Protein AF-A0A936BFZ7-F1 (afdb_monomer_lite)

Structure (mmCIF, N/CA/C/O backbone):
data_AF-A0A936BFZ7-F1
#
_entry.id   AF-A0A936BFZ7-F1
#
loop_
_atom_site.group_PDB
_atom_site.id
_atom_site.type_symbol
_atom_site.label_atom_id
_atom_site.label_alt_id
_atom_site.label_comp_id
_atom_site.label_asym_id
_atom_site.label_entity_id
_atom_site.label_seq_id
_atom_site.pdbx_PDB_ins_code
_atom_sit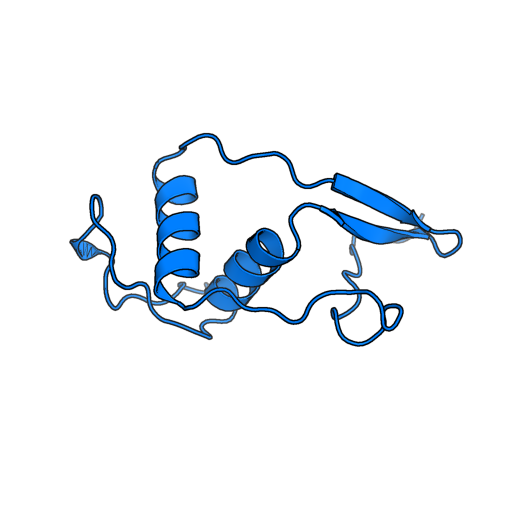e.Cartn_x
_atom_site.Cartn_y
_atom_site.Cartn_z
_atom_site.occupancy
_atom_site.B_iso_or_equiv
_atom_site.auth_seq_id
_atom_site.auth_comp_id
_atom_site.auth_asym_id
_atom_site.auth_atom_id
_atom_site.pdbx_PDB_model_num
ATOM 1 N N . MET A 1 1 ? 14.750 -22.621 -18.346 1.00 44.44 1 MET A N 1
ATOM 2 C CA . MET A 1 1 ? 13.681 -22.625 -17.323 1.00 44.44 1 MET A CA 1
ATOM 3 C C . MET A 1 1 ? 14.292 -22.968 -15.966 1.00 44.44 1 MET A C 1
ATOM 5 O O . MET A 1 1 ? 14.668 -24.111 -15.752 1.00 44.44 1 MET A O 1
ATOM 9 N N . LYS A 1 2 ? 14.461 -21.974 -15.087 1.00 35.50 2 LYS A N 1
ATOM 10 C CA . LYS A 1 2 ? 14.755 -22.138 -13.652 1.00 35.50 2 LYS A CA 1
ATOM 11 C C . LYS A 1 2 ? 13.705 -21.321 -12.891 1.00 35.50 2 LYS A C 1
ATOM 13 O O . LYS A 1 2 ? 13.262 -20.297 -13.397 1.00 35.50 2 LYS A O 1
ATOM 18 N N . GLY A 1 3 ? 13.245 -21.863 -11.767 1.00 33.28 3 GLY A N 1
ATOM 19 C CA . GLY A 1 3 ? 11.969 -21.554 -11.125 1.00 33.28 3 GLY A CA 1
ATOM 20 C C . GLY A 1 3 ? 11.685 -20.078 -10.844 1.00 33.28 3 GLY A C 1
ATOM 21 O O . GLY A 1 3 ? 12.509 -19.382 -10.266 1.00 33.28 3 GLY A O 1
ATOM 22 N N . GLY A 1 4 ? 10.483 -19.647 -11.236 1.00 38.81 4 GLY A N 1
ATOM 23 C CA . GLY A 1 4 ? 9.410 -19.182 -10.340 1.00 38.81 4 GLY A CA 1
ATOM 24 C C . GLY A 1 4 ? 9.669 -18.075 -9.315 1.00 38.81 4 GLY A C 1
ATOM 25 O O . GLY A 1 4 ? 8.785 -17.829 -8.502 1.00 38.81 4 GLY A O 1
ATOM 26 N N . VAL A 1 5 ? 10.823 -17.413 -9.318 1.00 40.25 5 VAL A N 1
ATOM 27 C CA . VAL A 1 5 ? 11.110 -16.292 -8.418 1.00 40.25 5 VAL A CA 1
ATOM 28 C C . VAL A 1 5 ? 11.175 -15.020 -9.247 1.00 40.25 5 VAL A C 1
ATOM 30 O O . VAL A 1 5 ? 12.120 -14.795 -10.001 1.00 40.25 5 VAL A O 1
ATOM 33 N N . ILE A 1 6 ? 10.141 -14.190 -9.116 1.00 48.94 6 ILE A N 1
ATOM 34 C CA . ILE A 1 6 ? 10.153 -12.830 -9.648 1.00 48.94 6 ILE A CA 1
ATOM 35 C C . ILE A 1 6 ? 11.069 -12.018 -8.735 1.00 48.94 6 ILE A C 1
ATOM 37 O O . ILE A 1 6 ? 10.691 -11.654 -7.622 1.00 48.94 6 ILE A O 1
ATOM 41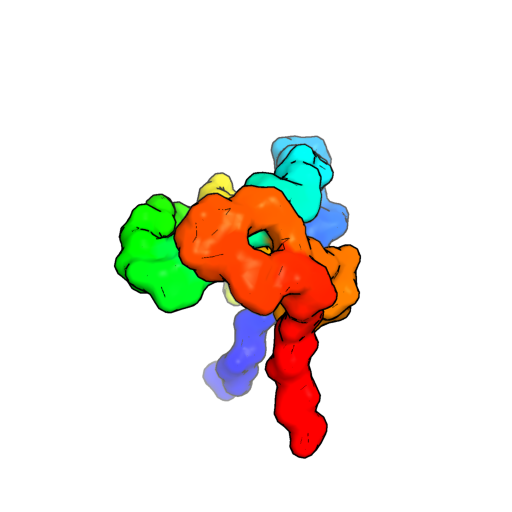 N N . PHE A 1 7 ? 12.283 -11.735 -9.200 1.00 42.72 7 PHE A N 1
ATOM 42 C CA . PHE A 1 7 ? 13.136 -10.746 -8.558 1.00 42.72 7 PHE A CA 1
ATOM 43 C C . PHE A 1 7 ? 12.567 -9.362 -8.863 1.00 42.72 7 PHE A C 1
ATOM 45 O O . PHE A 1 7 ? 12.864 -8.749 -9.888 1.00 42.72 7 PHE A O 1
ATOM 52 N N . LEU A 1 8 ? 11.718 -8.862 -7.966 1.00 49.31 8 LEU A N 1
ATOM 53 C CA . LEU A 1 8 ? 11.470 -7.432 -7.897 1.00 49.31 8 LEU A CA 1
ATOM 54 C C . LEU A 1 8 ? 12.780 -6.802 -7.428 1.00 49.31 8 LEU A C 1
ATOM 56 O O . LEU A 1 8 ? 13.120 -6.896 -6.248 1.00 49.31 8 LEU A O 1
ATOM 60 N N . ARG A 1 9 ? 13.542 -6.191 -8.345 1.00 46.84 9 ARG A N 1
ATOM 61 C CA . ARG A 1 9 ? 14.678 -5.360 -7.938 1.00 46.84 9 ARG A CA 1
ATOM 62 C C . ARG A 1 9 ? 14.189 -4.371 -6.877 1.00 46.84 9 ARG A C 1
ATOM 64 O O . ARG A 1 9 ? 13.169 -3.707 -7.126 1.00 46.84 9 ARG A O 1
ATOM 71 N N . PRO A 1 10 ? 14.899 -4.241 -5.740 1.00 44.44 10 PRO A N 1
ATOM 72 C CA . PRO A 1 10 ? 14.678 -3.142 -4.820 1.00 44.44 10 PRO A CA 1
ATOM 73 C C . PRO A 1 10 ? 14.628 -1.847 -5.625 1.00 44.44 10 PRO A C 1
ATOM 75 O O . PRO A 1 10 ? 15.438 -1.624 -6.525 1.00 44.44 10 PRO A O 1
ATOM 78 N N . ILE A 1 11 ? 13.650 -0.998 -5.324 1.00 50.50 11 ILE A N 1
ATOM 79 C CA . ILE A 1 11 ? 13.417 0.270 -6.031 1.00 50.50 11 ILE A CA 1
ATOM 80 C C . ILE A 1 11 ? 14.673 1.177 -6.048 1.00 50.50 11 ILE A C 1
ATOM 82 O O . ILE A 1 11 ? 14.723 2.123 -6.829 1.00 50.50 11 ILE A O 1
ATOM 86 N N . SER A 1 12 ? 15.702 0.888 -5.239 1.00 43.31 12 SER A N 1
ATOM 87 C CA . SER A 1 12 ? 16.956 1.646 -5.177 1.00 43.31 12 SER A CA 1
ATOM 88 C C . SER A 1 12 ? 17.795 1.618 -6.456 1.00 43.31 12 SER A C 1
ATOM 90 O O . SER A 1 12 ? 18.494 2.594 -6.712 1.00 43.31 12 SER A O 1
ATOM 92 N N . ASP A 1 13 ? 17.719 0.556 -7.265 1.00 44.41 13 ASP A N 1
ATOM 93 C CA . ASP A 1 13 ? 18.707 0.303 -8.333 1.00 44.41 13 ASP A CA 1
ATOM 94 C C . ASP A 1 13 ? 18.219 0.717 -9.731 1.00 44.41 13 ASP A C 1
ATOM 96 O O . ASP A 1 13 ? 18.667 0.192 -10.754 1.00 44.41 13 ASP A O 1
ATOM 100 N N . ARG A 1 14 ? 17.266 1.650 -9.787 1.00 55.31 14 ARG A N 1
ATOM 101 C CA . ARG A 1 14 ? 16.608 2.104 -11.019 1.00 55.31 14 ARG A CA 1
ATOM 102 C C . ARG A 1 14 ? 17.076 3.516 -11.413 1.00 55.31 14 ARG A C 1
ATOM 104 O O . ARG A 1 14 ? 17.614 4.240 -10.573 1.00 55.31 14 ARG A O 1
ATOM 111 N N . PRO A 1 15 ? 16.923 3.931 -12.688 1.00 46.75 15 PRO A N 1
ATOM 112 C CA . PRO A 1 15 ? 17.456 5.201 -13.185 1.00 46.75 15 PRO A CA 1
ATOM 113 C C . PRO A 1 15 ? 16.966 6.376 -12.329 1.00 46.75 15 PRO A C 1
ATOM 115 O O . PRO A 1 15 ? 15.824 6.359 -11.871 1.00 46.75 15 PRO A O 1
ATOM 118 N N . LYS A 1 16 ? 17.785 7.430 -12.177 1.00 49.47 16 LYS A N 1
ATOM 119 C CA . LYS A 1 16 ? 17.538 8.646 -11.353 1.00 49.47 16 LYS A CA 1
ATOM 120 C C . LYS A 1 16 ? 16.161 9.329 -11.530 1.00 49.47 16 LYS A C 1
ATOM 122 O O . LYS A 1 16 ? 15.841 10.250 -10.788 1.00 49.47 16 LYS A O 1
ATOM 127 N N . VAL A 1 17 ? 15.373 8.909 -12.518 1.00 49.62 17 VAL A N 1
ATOM 128 C CA . VAL A 1 17 ? 14.062 9.439 -12.910 1.00 49.62 17 VAL A CA 1
ATOM 129 C C . VAL A 1 17 ? 12.907 8.858 -12.073 1.00 49.62 17 VAL A C 1
ATOM 131 O O . VAL A 1 17 ? 11.813 9.422 -12.076 1.00 49.62 17 VAL A O 1
ATOM 134 N N . GLN A 1 18 ? 13.104 7.761 -11.330 1.00 56.78 18 GLN A N 1
ATOM 135 C CA . GLN A 1 18 ? 12.019 7.192 -10.523 1.00 56.78 18 GLN A CA 1
ATOM 136 C C . GLN A 1 18 ? 11.742 7.980 -9.240 1.00 56.78 18 GLN A C 1
ATOM 138 O O . GLN A 1 18 ? 12.644 8.393 -8.509 1.00 56.78 18 GLN A O 1
ATOM 143 N N . ARG A 1 19 ? 10.451 8.197 -8.966 1.00 64.56 19 ARG A N 1
ATOM 144 C CA . ARG A 1 19 ? 10.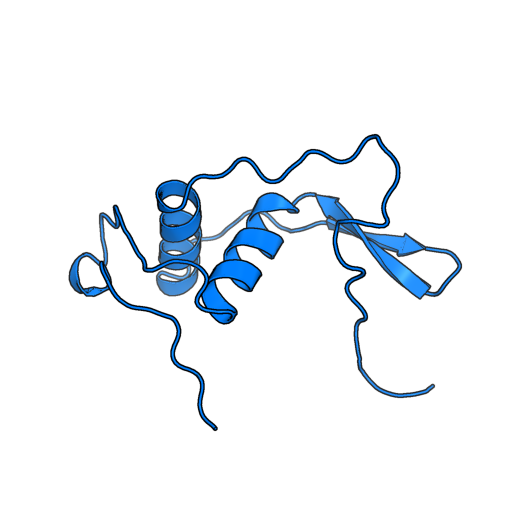002 9.013 -7.837 1.00 64.56 19 ARG A CA 1
ATOM 145 C C . ARG A 1 19 ? 10.194 8.249 -6.532 1.00 64.56 19 ARG A C 1
ATOM 147 O O . ARG A 1 19 ? 9.824 7.082 -6.422 1.00 64.56 19 ARG A O 1
ATOM 154 N N . LYS A 1 20 ? 10.719 8.944 -5.520 1.00 79.44 20 LYS A N 1
ATOM 155 C CA . LYS A 1 20 ? 10.727 8.453 -4.138 1.00 79.44 20 LYS A CA 1
ATOM 156 C C . LYS A 1 20 ? 9.304 8.063 -3.719 1.00 79.44 20 LYS A C 1
ATOM 158 O O . LYS A 1 20 ? 8.322 8.612 -4.221 1.00 79.44 20 LYS A O 1
ATOM 163 N N . TYR A 1 21 ? 9.188 7.106 -2.806 1.00 86.38 21 TYR A N 1
ATOM 164 C CA . TYR A 1 21 ? 7.904 6.809 -2.181 1.00 86.38 21 TYR A CA 1
ATOM 165 C C . TYR A 1 21 ? 7.431 8.031 -1.380 1.00 86.38 21 TYR A C 1
ATOM 167 O O . TYR A 1 21 ? 8.206 8.581 -0.598 1.00 86.38 21 TYR A O 1
ATOM 175 N N . VAL A 1 22 ? 6.198 8.480 -1.615 1.00 91.19 22 VAL A N 1
ATOM 176 C CA . VAL A 1 22 ? 5.647 9.720 -1.024 1.00 91.19 22 VAL A CA 1
ATOM 177 C C . VAL A 1 22 ? 4.298 9.520 -0.340 1.00 91.19 22 VAL A C 1
ATOM 179 O O . VAL A 1 22 ? 3.806 10.438 0.310 1.00 91.19 22 VAL A O 1
ATOM 182 N N . TRP A 1 23 ? 3.678 8.345 -0.470 1.00 94.94 23 TRP A N 1
ATOM 183 C CA . TRP A 1 23 ? 2.426 8.063 0.228 1.00 94.94 23 TRP A CA 1
ATOM 184 C C . TRP A 1 23 ? 2.661 7.938 1.732 1.00 94.94 23 TRP A C 1
ATOM 186 O O . TRP A 1 23 ? 3.497 7.159 2.185 1.00 94.94 23 TRP A O 1
ATOM 196 N N . ASN A 1 24 ? 1.890 8.685 2.519 1.00 96.69 24 ASN A N 1
ATOM 197 C CA . ASN A 1 24 ? 1.857 8.489 3.962 1.00 96.69 24 ASN A CA 1
ATOM 198 C C . ASN A 1 24 ? 1.151 7.163 4.310 1.00 96.69 24 ASN A C 1
ATOM 200 O O . ASN A 1 24 ? 0.507 6.538 3.464 1.00 96.69 24 ASN A O 1
ATOM 204 N N . ASP A 1 25 ? 1.253 6.735 5.568 1.00 97.88 25 ASP A N 1
ATOM 205 C CA . ASP A 1 25 ? 0.648 5.464 5.981 1.00 97.88 25 ASP A CA 1
ATOM 206 C C . ASP A 1 25 ? -0.891 5.475 5.924 1.00 97.88 25 ASP A C 1
ATOM 208 O O . ASP A 1 25 ? -1.482 4.407 5.880 1.00 97.88 25 ASP A O 1
ATOM 212 N N . GLY A 1 26 ? -1.551 6.641 5.893 1.00 98.19 26 GLY A N 1
ATOM 213 C CA . GLY A 1 26 ? -3.013 6.732 5.769 1.00 98.19 26 GLY A CA 1
ATOM 214 C C . GLY A 1 26 ? -3.470 6.390 4.349 1.00 98.19 26 GLY A C 1
ATOM 215 O O . GLY A 1 26 ? -4.298 5.508 4.154 1.00 98.19 26 GLY A O 1
ATOM 216 N N . LEU A 1 27 ? -2.824 6.981 3.337 1.00 97.75 27 LEU A N 1
ATOM 217 C CA . LEU A 1 27 ? -3.036 6.621 1.928 1.00 97.75 27 LEU A CA 1
ATOM 218 C C . LEU A 1 27 ? -2.667 5.159 1.652 1.00 97.75 27 LEU A C 1
ATOM 220 O O . LEU A 1 27 ? -3.384 4.461 0.937 1.00 97.75 27 LEU A O 1
ATOM 224 N N . ALA A 1 28 ? -1.569 4.680 2.244 1.00 98.12 28 ALA A N 1
ATOM 225 C CA . ALA A 1 28 ? -1.196 3.272 2.153 1.00 98.12 28 ALA A CA 1
ATOM 226 C C . ALA A 1 28 ? -2.261 2.364 2.790 1.00 98.12 28 ALA A C 1
ATOM 228 O O . ALA A 1 28 ? -2.614 1.349 2.200 1.00 98.12 28 ALA A O 1
ATOM 229 N N . SER A 1 29 ? -2.807 2.744 3.949 1.00 98.56 29 SER A N 1
ATOM 230 C CA . SER A 1 29 ? -3.870 1.996 4.634 1.00 98.56 29 SER A CA 1
ATOM 231 C C . SER A 1 29 ? -5.170 1.971 3.828 1.00 98.56 29 SER A C 1
ATOM 233 O O . SER A 1 29 ? -5.765 0.908 3.696 1.00 98.56 29 SER A O 1
ATOM 235 N N . CYS A 1 30 ? -5.557 3.088 3.207 1.00 98.19 30 CYS A N 1
ATOM 236 C CA . CYS A 1 30 ? -6.727 3.168 2.325 1.00 98.19 30 CYS A CA 1
ATOM 237 C C . CYS A 1 30 ? -6.613 2.223 1.112 1.00 98.19 30 CYS A C 1
ATOM 239 O O . CYS A 1 30 ? -7.590 1.582 0.718 1.00 98.19 30 CYS A O 1
ATOM 241 N N . LEU A 1 31 ? -5.408 2.057 0.547 1.00 98.19 31 LEU A N 1
ATOM 242 C CA . LEU A 1 31 ? -5.171 1.044 -0.486 1.00 98.19 31 LEU A CA 1
ATOM 243 C C . LEU A 1 31 ? -5.388 -0.376 0.047 1.00 98.19 31 LEU A C 1
ATOM 245 O O . LEU A 1 31 ? -6.012 -1.183 -0.639 1.00 98.19 31 LEU A O 1
ATOM 249 N N . ILE A 1 32 ? -4.875 -0.690 1.241 1.00 98.19 32 ILE A N 1
ATOM 250 C CA . ILE A 1 32 ? -5.082 -2.011 1.848 1.00 98.19 32 ILE A CA 1
ATOM 251 C C . ILE A 1 32 ? -6.574 -2.252 2.110 1.00 98.19 32 ILE A C 1
ATOM 253 O O . ILE A 1 32 ? -7.076 -3.314 1.756 1.00 98.19 32 ILE A O 1
ATOM 257 N N . GLU A 1 33 ? -7.297 -1.267 2.645 1.00 98.25 33 GLU A N 1
ATOM 258 C CA . GLU A 1 33 ? -8.750 -1.341 2.849 1.00 98.25 33 GLU A CA 1
ATOM 259 C C . GLU A 1 33 ? -9.496 -1.571 1.531 1.00 98.25 33 GLU A C 1
ATOM 261 O O . GLU A 1 33 ? -10.339 -2.461 1.454 1.00 98.25 33 GLU A O 1
ATOM 266 N N . SER A 1 34 ? -9.119 -0.866 0.460 1.00 98.19 34 SER A N 1
ATOM 267 C CA . SER A 1 34 ? -9.693 -1.081 -0.875 1.00 98.19 34 SER A CA 1
ATOM 268 C C . SER A 1 34 ? -9.510 -2.528 -1.350 1.00 98.19 34 SER A C 1
ATOM 270 O O . SER A 1 34 ? -10.448 -3.132 -1.864 1.00 98.19 34 SER A O 1
ATOM 272 N N . ILE A 1 35 ? -8.323 -3.109 -1.139 1.00 97.19 35 ILE A N 1
ATOM 273 C CA . ILE A 1 35 ? -8.031 -4.504 -1.500 1.00 97.19 35 ILE A CA 1
ATOM 274 C C . ILE A 1 35 ? -8.874 -5.475 -0.665 1.00 97.19 35 ILE A C 1
ATOM 276 O O . ILE A 1 35 ? -9.474 -6.390 -1.225 1.00 97.19 35 ILE A O 1
ATOM 280 N N . LEU A 1 36 ? -8.955 -5.270 0.654 1.00 96.94 36 LEU A N 1
ATOM 281 C CA . LEU A 1 36 ? -9.737 -6.123 1.559 1.00 96.94 36 LEU A CA 1
ATOM 282 C C . LEU A 1 36 ? -11.240 -6.087 1.242 1.00 96.94 36 LEU A C 1
ATOM 284 O O . LEU A 1 36 ? -11.919 -7.107 1.347 1.00 96.94 36 LEU A O 1
ATOM 288 N N . LEU A 1 37 ? -11.744 -4.933 0.803 1.00 97.56 37 LEU A N 1
ATOM 289 C CA . LEU A 1 37 ? -13.133 -4.734 0.391 1.00 97.56 37 LEU A CA 1
ATOM 290 C C . LEU A 1 37 ? -13.423 -5.197 -1.047 1.00 97.56 37 LEU A C 1
ATOM 292 O O . LEU A 1 37 ? -14.558 -5.071 -1.504 1.00 97.56 37 LEU A O 1
ATOM 296 N N . ASN A 1 38 ? -12.431 -5.728 -1.770 1.00 97.12 38 ASN A N 1
ATOM 297 C CA . ASN A 1 38 ? -12.532 -6.062 -3.196 1.00 97.12 38 ASN A CA 1
ATOM 298 C C . ASN A 1 38 ? -12.957 -4.868 -4.077 1.00 97.12 38 ASN A C 1
ATOM 300 O O . ASN A 1 38 ? -13.598 -5.043 -5.116 1.00 97.12 38 ASN A O 1
ATOM 304 N N . VAL A 1 39 ? -12.592 -3.645 -3.682 1.00 97.06 39 VAL A N 1
ATOM 305 C CA . VAL A 1 39 ? -12.783 -2.447 -4.504 1.00 97.06 39 VAL A CA 1
ATOM 306 C C . VAL A 1 39 ? -11.800 -2.501 -5.678 1.00 97.06 39 VAL A C 1
ATOM 308 O O . VAL A 1 39 ? -10.600 -2.695 -5.460 1.00 97.06 39 VAL A O 1
ATOM 311 N N . PRO A 1 40 ? -12.259 -2.311 -6.929 1.00 96.12 40 PRO A N 1
ATOM 312 C CA . PRO A 1 40 ? -11.370 -2.268 -8.081 1.00 96.12 40 PRO A CA 1
ATOM 313 C C . PRO A 1 40 ? -10.315 -1.166 -7.938 1.00 96.12 40 PRO A C 1
ATOM 315 O O . PRO A 1 40 ? -10.633 0.022 -7.908 1.00 96.12 40 PRO A O 1
ATOM 318 N N . ILE A 1 41 ? -9.044 -1.562 -7.890 1.00 95.38 41 ILE A N 1
ATOM 319 C CA . ILE A 1 41 ? -7.905 -0.645 -7.979 1.00 95.38 41 ILE A CA 1
ATOM 320 C C . ILE A 1 41 ? -7.397 -0.607 -9.426 1.00 95.38 41 ILE A C 1
ATOM 322 O O . ILE A 1 41 ? -7.555 -1.595 -10.149 1.00 95.38 41 ILE A O 1
ATOM 326 N N . PRO A 1 42 ? -6.765 0.491 -9.882 1.00 95.44 42 PRO A N 1
ATOM 327 C CA . PRO A 1 42 ? -6.212 0.528 -11.232 1.00 95.44 42 PRO A CA 1
ATOM 328 C C . PRO A 1 42 ? -5.224 -0.636 -11.462 1.00 95.44 42 PRO A C 1
ATOM 330 O O . PRO A 1 42 ? -4.625 -1.140 -10.508 1.00 95.44 42 PRO A O 1
ATOM 333 N N . PRO A 1 43 ? -4.977 -1.076 -12.700 1.00 93.56 43 PRO A N 1
ATOM 334 C CA . PRO A 1 43 ? -3.925 -2.056 -12.960 1.00 93.56 43 PRO A CA 1
ATOM 335 C C . PRO A 1 43 ? -2.538 -1.487 -12.614 1.00 93.56 43 PRO A C 1
ATOM 337 O O . PRO A 1 43 ? -2.352 -0.270 -12.537 1.00 93.56 43 PRO A O 1
ATOM 340 N N . CYS A 1 44 ? -1.565 -2.367 -12.375 1.00 91.06 44 CYS A N 1
ATOM 341 C CA . CYS A 1 44 ? -0.145 -2.009 -12.356 1.00 91.06 44 CYS A CA 1
ATOM 342 C C . CYS A 1 44 ? 0.483 -2.490 -13.666 1.00 91.06 44 CYS A C 1
ATOM 344 O O . CYS A 1 44 ? 0.253 -3.630 -14.069 1.00 91.06 44 CYS A O 1
ATOM 346 N N . TYR A 1 45 ? 1.277 -1.640 -14.313 1.00 91.06 45 TYR A N 1
ATOM 347 C CA . TYR A 1 45 ? 1.913 -1.964 -15.588 1.00 91.06 45 TYR A CA 1
ATOM 348 C C . TYR A 1 45 ? 3.392 -2.261 -15.374 1.00 91.06 45 TYR A C 1
ATOM 350 O O . TYR A 1 45 ? 4.111 -1.469 -14.759 1.00 91.06 45 TYR A O 1
ATOM 358 N N . LEU A 1 46 ? 3.839 -3.402 -15.894 1.00 89.50 46 LEU A N 1
ATOM 359 C CA . LEU A 1 46 ? 5.216 -3.873 -15.812 1.00 89.50 46 LEU A CA 1
ATOM 360 C C . LEU A 1 46 ? 5.755 -4.097 -17.228 1.00 89.50 46 LEU A C 1
ATOM 362 O O . LEU A 1 46 ? 5.037 -4.617 -18.081 1.00 89.50 46 LEU A O 1
ATOM 366 N N . SER A 1 47 ? 7.016 -3.753 -17.464 1.00 86.75 47 SER A N 1
ATOM 367 C CA . SER A 1 47 ? 7.752 -4.115 -18.677 1.00 86.75 47 SER A CA 1
ATOM 368 C C . SER A 1 47 ? 8.880 -5.074 -18.331 1.00 86.75 47 SER A C 1
ATOM 370 O O . SER A 1 47 ? 9.606 -4.840 -17.368 1.00 86.75 47 SER A O 1
ATOM 372 N N . GLN A 1 48 ? 9.069 -6.126 -19.121 1.00 87.88 48 GLN A N 1
ATOM 373 C CA . GLN A 1 48 ? 10.251 -6.971 -18.988 1.00 87.88 48 GLN A CA 1
ATOM 374 C C . GLN A 1 48 ? 11.445 -6.323 -19.700 1.00 87.88 48 GLN A C 1
ATOM 376 O O . GLN A 1 48 ? 11.304 -5.881 -20.840 1.00 87.88 48 GLN A O 1
ATOM 381 N N . ASN A 1 49 ? 12.599 -6.260 -19.036 1.00 83.19 49 ASN A N 1
ATOM 382 C CA . ASN A 1 49 ? 13.840 -5.761 -19.629 1.00 83.19 49 ASN A CA 1
ATOM 383 C C . ASN A 1 49 ? 14.676 -6.892 -20.265 1.00 83.19 49 ASN A C 1
ATOM 385 O O . ASN A 1 49 ? 14.340 -8.073 -20.155 1.00 83.19 49 ASN A O 1
ATOM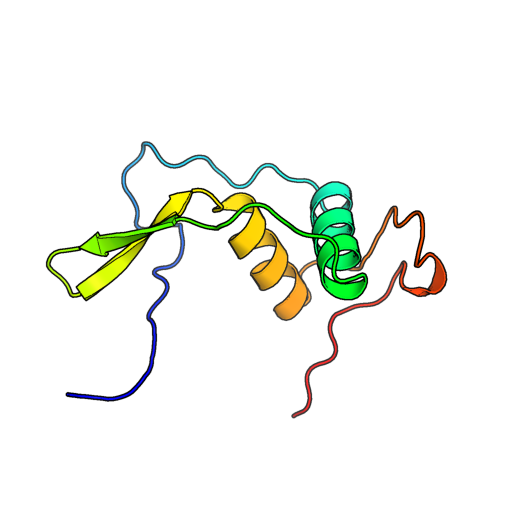 389 N N . GLU A 1 50 ? 15.784 -6.536 -20.921 1.00 85.75 50 GLU A N 1
ATOM 390 C CA . GLU A 1 50 ? 16.685 -7.482 -21.609 1.00 85.75 50 GLU A CA 1
ATOM 391 C C . GLU A 1 50 ? 17.295 -8.545 -20.675 1.00 85.75 50 GLU A C 1
ATOM 393 O O . GLU A 1 50 ? 17.665 -9.628 -21.122 1.00 85.75 50 GLU A O 1
ATOM 398 N N . ASN A 1 51 ? 17.339 -8.271 -19.368 1.00 86.44 51 ASN A N 1
ATOM 399 C CA . ASN A 1 51 ? 17.818 -9.194 -18.338 1.00 86.44 51 ASN A CA 1
ATOM 400 C C . ASN A 1 51 ? 16.697 -10.079 -17.756 1.00 86.44 51 ASN A C 1
ATOM 402 O O . ASN A 1 51 ? 16.907 -10.739 -16.738 1.00 86.44 51 ASN A O 1
ATOM 406 N N . PHE A 1 52 ? 15.510 -10.098 -18.373 1.00 83.06 52 PHE A N 1
ATOM 407 C CA . PHE A 1 52 ? 14.301 -10.784 -17.897 1.00 83.06 52 PHE A CA 1
ATOM 408 C C . PHE A 1 52 ? 13.755 -10.284 -16.546 1.00 83.06 52 PHE A C 1
ATOM 410 O O . PHE A 1 52 ? 12.910 -10.949 -15.940 1.00 83.06 52 PHE A O 1
ATOM 417 N N . GLU A 1 53 ? 14.173 -9.105 -16.085 1.00 80.50 53 GLU A N 1
ATOM 418 C CA . GLU A 1 53 ? 13.649 -8.471 -14.870 1.00 80.50 53 GLU A CA 1
ATOM 419 C C . GLU A 1 53 ? 12.382 -7.654 -15.190 1.00 80.50 53 GLU A C 1
ATOM 421 O O . GLU A 1 53 ? 12.184 -7.223 -16.326 1.00 80.50 53 GLU A O 1
ATOM 426 N N . LEU A 1 54 ? 11.518 -7.426 -14.191 1.00 83.62 54 LEU A N 1
ATOM 427 C CA . LEU A 1 54 ? 10.288 -6.640 -14.355 1.00 83.62 54 LEU A CA 1
ATOM 428 C C . LEU A 1 54 ? 10.444 -5.206 -13.839 1.00 83.62 54 LEU A C 1
ATOM 430 O O . LEU A 1 54 ? 10.556 -4.938 -12.634 1.00 83.62 54 LEU A O 1
ATOM 434 N N . ASP A 1 55 ? 10.340 -4.265 -14.765 1.00 83.25 55 ASP A N 1
ATOM 435 C CA . ASP A 1 55 ? 10.311 -2.846 -14.489 1.00 83.25 55 ASP A CA 1
ATOM 436 C C . ASP A 1 55 ? 8.881 -2.330 -14.325 1.00 83.25 55 ASP A C 1
ATOM 438 O O . ASP A 1 55 ? 8.076 -2.340 -15.246 1.00 83.25 55 ASP A O 1
ATOM 442 N N . VAL A 1 56 ? 8.561 -1.847 -13.122 1.00 86.88 56 VAL A N 1
ATOM 443 C CA . VAL A 1 56 ? 7.334 -1.091 -12.856 1.00 86.88 56 VAL A CA 1
ATOM 444 C C . VAL A 1 56 ? 7.294 0.201 -13.681 1.00 86.88 56 VAL A C 1
ATOM 446 O O . VAL A 1 56 ? 8.065 1.126 -13.421 1.00 86.88 56 VAL A O 1
ATOM 449 N N . ILE A 1 57 ? 6.362 0.259 -14.631 1.00 87.12 57 ILE A N 1
ATOM 450 C CA . ILE A 1 57 ? 6.032 1.445 -15.432 1.00 87.12 57 ILE A CA 1
ATOM 451 C C . ILE A 1 57 ? 5.005 2.310 -14.697 1.00 87.12 57 ILE A C 1
ATOM 453 O O . ILE A 1 57 ? 5.129 3.532 -14.657 1.00 87.12 57 ILE A O 1
ATOM 457 N N . ASP A 1 58 ? 4.021 1.669 -14.061 1.00 90.81 58 ASP A N 1
ATOM 458 C CA . ASP A 1 58 ? 2.995 2.321 -13.250 1.00 90.81 58 ASP A CA 1
ATOM 459 C C . ASP A 1 58 ? 2.619 1.464 -12.031 1.00 90.81 58 ASP A C 1
ATOM 461 O O . ASP A 1 58 ? 2.762 0.241 -12.034 1.00 90.81 58 ASP A O 1
ATOM 465 N N . GLY A 1 59 ? 2.119 2.113 -10.978 1.00 91.81 59 GLY A N 1
ATOM 466 C CA . GLY A 1 59 ? 1.684 1.440 -9.753 1.00 91.81 59 GLY A CA 1
ATOM 467 C C . GLY A 1 59 ? 2.770 1.297 -8.690 1.00 91.81 59 GLY A C 1
ATOM 468 O O . GLY A 1 59 ? 2.559 0.613 -7.694 1.00 91.81 59 GLY A O 1
ATOM 469 N N . GLN A 1 60 ? 3.904 1.988 -8.840 1.00 89.81 60 GLN A N 1
ATOM 470 C CA . GLN A 1 60 ? 5.038 1.906 -7.912 1.00 89.81 60 GLN A CA 1
ATOM 471 C C . GLN A 1 60 ? 4.650 2.173 -6.451 1.00 89.81 60 GLN A C 1
ATOM 473 O O . GLN A 1 60 ? 5.026 1.404 -5.572 1.00 89.81 60 GLN A O 1
ATOM 478 N N . GLN A 1 61 ? 3.870 3.226 -6.182 1.00 90.94 61 GLN A N 1
ATOM 479 C CA . GLN A 1 61 ? 3.425 3.534 -4.816 1.00 90.94 61 GLN A CA 1
ATOM 480 C C . GLN A 1 61 ? 2.523 2.422 -4.270 1.00 90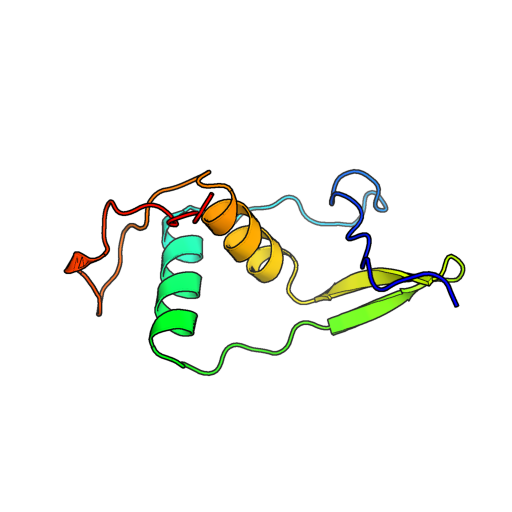.94 61 GLN A C 1
ATOM 482 O O . GLN A 1 61 ? 2.690 2.021 -3.130 1.00 90.94 61 GLN A O 1
ATOM 487 N N . ARG A 1 62 ? 1.637 1.862 -5.104 1.00 95.50 62 ARG A N 1
ATOM 488 C CA . ARG A 1 62 ? 0.682 0.822 -4.701 1.00 95.50 62 ARG A CA 1
ATOM 489 C C . ARG A 1 62 ? 1.380 -0.490 -4.363 1.00 95.50 62 ARG A C 1
ATOM 491 O O . ARG A 1 62 ? 1.190 -1.021 -3.273 1.00 95.50 62 ARG A O 1
ATOM 498 N N . LEU A 1 63 ? 2.250 -0.961 -5.256 1.00 94.31 63 LEU A N 1
ATOM 499 C CA . LEU A 1 63 ? 3.066 -2.153 -5.019 1.00 94.31 63 LEU A CA 1
ATOM 500 C C . LEU A 1 63 ? 3.940 -1.984 -3.774 1.00 94.31 63 LEU A C 1
ATOM 502 O O . LEU A 1 63 ? 4.026 -2.894 -2.952 1.00 94.31 63 LEU A O 1
ATOM 506 N N . TYR A 1 64 ? 4.542 -0.804 -3.600 1.00 93.25 64 TYR A N 1
ATOM 507 C CA . TYR A 1 64 ? 5.366 -0.546 -2.429 1.00 93.25 64 TYR A CA 1
ATOM 508 C C . TYR A 1 64 ? 4.540 -0.463 -1.142 1.00 93.25 64 TYR A C 1
ATOM 510 O O . TYR A 1 64 ? 4.956 -1.031 -0.144 1.00 93.25 64 TYR A O 1
ATOM 518 N N . SER A 1 65 ? 3.359 0.159 -1.137 1.00 95.81 65 SER A N 1
ATOM 519 C CA . SER A 1 65 ? 2.468 0.176 0.033 1.00 95.81 65 SER A CA 1
ATOM 520 C C . SER A 1 65 ? 2.058 -1.235 0.465 1.00 95.81 65 SER A C 1
ATOM 522 O O . SER A 1 65 ? 2.121 -1.536 1.655 1.00 95.81 65 SER A O 1
ATOM 524 N N . ILE A 1 66 ? 1.713 -2.111 -0.487 1.00 96.19 66 ILE A N 1
ATOM 525 C CA . ILE A 1 66 ? 1.389 -3.523 -0.213 1.00 96.19 66 ILE A CA 1
ATOM 526 C C . ILE A 1 66 ? 2.596 -4.234 0.407 1.00 96.19 66 ILE A C 1
ATOM 528 O O . ILE A 1 66 ? 2.466 -4.862 1.455 1.00 96.19 66 ILE A O 1
ATOM 532 N N . PHE A 1 67 ? 3.780 -4.073 -0.191 1.00 94.31 67 PHE A N 1
ATOM 533 C CA . PHE A 1 67 ? 5.023 -4.647 0.328 1.00 94.31 67 PHE A CA 1
ATOM 534 C C . PHE A 1 67 ? 5.367 -4.135 1.738 1.00 94.31 67 PHE A C 1
ATOM 536 O O . PHE A 1 67 ? 5.704 -4.909 2.631 1.00 94.31 67 PHE A O 1
ATOM 543 N N . ARG A 1 68 ? 5.245 -2.824 1.974 1.00 95.06 68 ARG A N 1
ATOM 544 C CA . ARG A 1 68 ? 5.476 -2.216 3.290 1.00 95.06 68 ARG A CA 1
ATOM 545 C C . ARG A 1 68 ? 4.533 -2.783 4.349 1.00 95.06 68 ARG A C 1
ATOM 547 O O . ARG A 1 68 ? 4.967 -2.995 5.479 1.00 95.06 68 ARG A O 1
ATOM 554 N N . PHE A 1 69 ? 3.268 -3.016 3.996 1.00 96.62 69 PHE A N 1
ATOM 555 C CA . PHE A 1 69 ? 2.295 -3.601 4.912 1.00 96.62 69 PHE A CA 1
ATOM 556 C C . PHE A 1 69 ? 2.626 -5.065 5.214 1.00 96.62 69 PHE A C 1
ATOM 558 O O . PHE A 1 69 ? 2.672 -5.435 6.383 1.00 96.62 69 PHE A O 1
ATOM 565 N N . SER A 1 70 ? 2.951 -5.875 4.196 1.00 95.12 70 SER A N 1
ATOM 566 C CA . SER A 1 70 ? 3.321 -7.288 4.392 1.00 95.12 70 SER A CA 1
ATOM 567 C C . SER A 1 70 ? 4.592 -7.476 5.226 1.00 95.12 70 SER A C 1
ATOM 569 O O . SER A 1 70 ? 4.732 -8.477 5.927 1.00 95.12 70 SER A O 1
ATOM 571 N N . GLU A 1 71 ? 5.502 -6.501 5.182 1.00 93.94 71 GLU A N 1
ATOM 572 C CA . GLU A 1 71 ? 6.718 -6.453 6.002 1.00 93.94 71 GLU A CA 1
ATOM 573 C C . GLU A 1 71 ? 6.520 -5.730 7.349 1.00 93.94 71 GLU A C 1
ATOM 575 O O . GLU A 1 71 ? 7.494 -5.416 8.032 1.00 93.94 71 GLU A O 1
ATOM 580 N N . ASN A 1 72 ? 5.273 -5.459 7.757 1.00 95.44 72 ASN A N 1
ATOM 581 C CA . ASN A 1 72 ? 4.926 -4.825 9.034 1.00 95.44 72 ASN A CA 1
ATOM 582 C C . ASN A 1 72 ? 5.593 -3.462 9.289 1.00 95.44 72 ASN A C 1
ATOM 584 O O . ASN A 1 72 ? 5.838 -3.079 10.433 1.00 95.44 72 ASN A O 1
ATOM 588 N N . GLN A 1 73 ? 5.850 -2.685 8.234 1.00 95.50 73 GLN A N 1
ATOM 589 C CA . GLN A 1 73 ? 6.476 -1.362 8.355 1.00 95.50 73 GLN A CA 1
ATOM 590 C C . GLN A 1 73 ? 5.519 -0.261 8.826 1.00 95.50 73 GLN A C 1
ATOM 592 O O . GLN A 1 73 ? 5.965 0.838 9.156 1.00 95.50 73 GLN A O 1
ATOM 597 N N . PHE A 1 74 ? 4.212 -0.515 8.810 1.00 97.56 74 PHE A N 1
ATOM 598 C CA . PHE A 1 74 ? 3.199 0.367 9.375 1.00 97.56 74 PHE A CA 1
ATOM 599 C C . PHE A 1 74 ? 1.987 -0.450 9.827 1.00 97.56 74 PHE A C 1
ATOM 601 O O . PHE A 1 74 ? 1.752 -1.556 9.340 1.00 97.56 74 PHE A O 1
ATOM 608 N N . LYS A 1 75 ? 1.225 0.121 10.761 1.00 98.06 75 LYS A N 1
ATOM 609 C CA . LYS A 1 75 ? -0.093 -0.374 11.168 1.00 98.06 75 LYS A CA 1
ATOM 610 C C . LYS A 1 75 ? -1.175 0.348 10.379 1.00 98.06 75 LYS A C 1
ATOM 612 O O . LYS A 1 75 ? -1.000 1.532 10.076 1.00 98.06 75 LYS A O 1
ATOM 617 N N . LEU A 1 76 ? -2.286 -0.327 10.103 1.00 98.44 76 LEU A N 1
ATOM 618 C CA . LEU A 1 76 ? -3.418 0.308 9.432 1.00 98.44 76 LEU A CA 1
ATOM 619 C C . LEU A 1 76 ? -3.908 1.509 10.247 1.00 98.44 76 LEU A C 1
ATOM 621 O O . LEU A 1 76 ? -3.982 1.447 11.477 1.00 98.44 76 LEU A O 1
ATOM 625 N N . LYS A 1 77 ? -4.186 2.620 9.574 1.00 98.06 77 LYS A N 1
ATOM 626 C CA . LYS A 1 77 ? -4.695 3.843 10.196 1.00 98.06 77 LYS A CA 1
ATOM 627 C C . LYS A 1 77 ? -5.614 4.590 9.241 1.00 98.06 77 LYS A C 1
ATOM 629 O O . LYS A 1 77 ? -5.512 4.414 8.031 1.00 98.06 77 LYS A O 1
ATOM 634 N N . ASP A 1 78 ? -6.447 5.460 9.798 1.00 98.00 78 ASP A N 1
ATOM 635 C CA . ASP A 1 78 ? -7.356 6.327 9.047 1.00 98.00 78 ASP A CA 1
ATOM 636 C C . ASP A 1 78 ? -8.346 5.548 8.149 1.00 98.00 78 ASP A C 1
ATOM 638 O O . ASP A 1 78 ? -8.811 6.074 7.144 1.00 98.00 78 ASP A O 1
ATOM 642 N N . LEU A 1 79 ? -8.671 4.295 8.508 1.00 98.19 79 LEU A N 1
ATOM 643 C CA . LEU A 1 79 ? -9.678 3.494 7.803 1.00 98.19 79 LEU A CA 1
ATOM 644 C C . LEU A 1 79 ? -11.090 3.998 8.108 1.00 98.19 79 LEU A C 1
ATOM 646 O O . LEU A 1 79 ? -11.423 4.226 9.277 1.00 98.19 79 LEU A O 1
ATOM 650 N N . GLU A 1 80 ? -11.927 4.125 7.079 1.00 95.88 80 GLU A N 1
ATOM 651 C CA . GLU A 1 80 ? -13.283 4.674 7.210 1.00 95.88 80 GLU A CA 1
ATOM 652 C C . GLU A 1 80 ? -14.364 3.593 7.290 1.00 95.88 80 GLU A C 1
ATOM 654 O O . GLU A 1 80 ? -15.355 3.781 8.004 1.00 95.88 80 GLU A O 1
ATOM 659 N N . VAL A 1 81 ? -14.172 2.468 6.597 1.00 97.38 81 VAL A N 1
ATOM 660 C CA . VAL A 1 81 ? -15.154 1.379 6.502 1.00 97.38 81 VAL A CA 1
ATOM 661 C C . VAL A 1 81 ? -14.813 0.275 7.499 1.00 97.38 81 VAL A C 1
ATOM 663 O O . VAL A 1 81 ? -15.659 -0.094 8.310 1.00 97.38 81 VAL A O 1
ATOM 666 N N . MET A 1 82 ? -13.568 -0.206 7.492 1.00 97.38 82 MET A N 1
ATOM 667 C CA . MET A 1 82 ? -13.079 -1.297 8.345 1.00 97.38 82 MET A CA 1
ATOM 668 C C . MET A 1 82 ? -12.359 -0.749 9.583 1.00 97.38 82 MET A C 1
ATOM 670 O O . MET A 1 82 ? -11.173 -1.006 9.820 1.00 97.38 82 MET A O 1
ATOM 674 N N . LYS A 1 83 ? -13.065 0.072 10.369 1.00 97.69 83 LYS A N 1
ATOM 675 C CA . LYS A 1 83 ? -12.475 0.829 11.487 1.00 97.69 83 LYS A CA 1
ATOM 676 C C . LYS A 1 83 ? -11.817 -0.059 12.541 1.00 97.69 83 LYS A C 1
ATOM 678 O O . LYS A 1 83 ? -10.849 0.368 13.167 1.00 97.69 83 LYS A O 1
ATOM 683 N N . GLU A 1 84 ? -12.324 -1.269 12.722 1.00 97.75 84 GLU A N 1
ATOM 684 C CA . GLU A 1 84 ? -11.827 -2.296 13.635 1.00 97.75 84 GLU A CA 1
ATOM 685 C C . GLU A 1 84 ? -10.424 -2.802 13.285 1.00 97.75 84 GLU A C 1
ATOM 687 O O . GLU A 1 84 ? -9.731 -3.327 14.155 1.00 97.75 84 GLU A O 1
ATOM 692 N N . LEU A 1 85 ? -9.982 -2.621 12.037 1.00 97.94 85 LEU A N 1
ATOM 693 C CA . LEU A 1 85 ? -8.641 -3.008 11.610 1.00 97.94 85 LEU A CA 1
ATOM 694 C C . LEU A 1 85 ? -7.595 -1.920 11.880 1.00 97.94 85 LEU A C 1
ATOM 696 O O . LEU A 1 85 ? -6.395 -2.187 11.769 1.00 97.94 85 LEU A O 1
ATOM 700 N N . ASN A 1 86 ? -8.011 -0.705 12.259 1.00 98.06 86 ASN A N 1
ATOM 701 C CA . ASN A 1 86 ? -7.073 0.340 12.653 1.00 98.06 86 ASN A CA 1
ATOM 702 C C . ASN A 1 86 ? -6.197 -0.139 13.821 1.00 98.06 86 ASN A C 1
ATOM 704 O O . ASN A 1 86 ? -6.670 -0.658 14.829 1.00 98.06 86 ASN A O 1
ATOM 708 N N . GLY A 1 87 ? -4.894 0.083 13.698 1.00 97.94 87 GLY A N 1
ATOM 709 C CA . GLY A 1 87 ? -3.890 -0.333 14.667 1.00 97.94 87 GLY A CA 1
ATOM 710 C C . GLY A 1 87 ? -3.337 -1.741 14.450 1.00 97.94 87 GLY A C 1
ATOM 711 O O . GLY A 1 87 ? -2.343 -2.076 15.095 1.00 97.94 87 GLY A O 1
ATOM 712 N N . LEU A 1 88 ? -3.911 -2.532 13.538 1.00 97.88 88 LEU A N 1
ATOM 713 C CA . LEU A 1 88 ? -3.435 -3.881 13.241 1.00 97.88 88 LEU A CA 1
ATOM 714 C C . LEU A 1 88 ? -2.282 -3.884 12.228 1.00 97.88 88 LEU A C 1
ATOM 716 O O . LEU A 1 88 ? -2.162 -3.017 11.359 1.00 97.88 88 LEU A O 1
ATOM 720 N N . PHE A 1 89 ? -1.438 -4.903 12.367 1.00 97.06 89 PHE A N 1
ATOM 721 C CA . 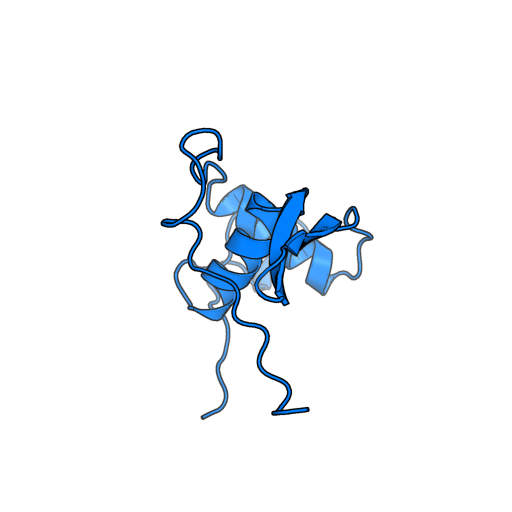PHE A 1 89 ? -0.326 -5.234 11.481 1.00 97.06 89 PHE A CA 1
ATOM 722 C C . PHE A 1 89 ? -0.685 -6.445 10.611 1.00 97.06 89 PHE A C 1
ATOM 724 O O . PHE A 1 89 ? -1.628 -7.181 10.911 1.00 97.06 89 PHE A O 1
ATOM 731 N N . PHE A 1 90 ? 0.087 -6.683 9.554 1.00 96.06 90 PHE A N 1
ATOM 732 C CA . PHE A 1 90 ? -0.029 -7.898 8.761 1.00 96.06 90 PHE A CA 1
ATOM 733 C C . PHE A 1 90 ? 0.402 -9.128 9.577 1.00 96.06 90 PHE A C 1
ATOM 735 O O . PHE A 1 90 ? 1.457 -9.160 10.220 1.00 96.06 90 PHE A O 1
ATOM 742 N N . PHE A 1 91 ? -0.419 -10.176 9.539 1.00 92.88 91 PHE A N 1
ATOM 743 C CA . PHE A 1 91 ? -0.133 -11.434 10.218 1.00 92.88 91 PHE A CA 1
ATOM 744 C C . PHE A 1 91 ? 0.665 -12.379 9.308 1.00 92.88 91 PHE A C 1
ATOM 746 O O . PHE A 1 91 ? 0.231 -12.701 8.204 1.00 92.88 91 PHE A O 1
ATOM 753 N N . LYS A 1 92 ? 1.819 -12.864 9.782 1.00 82.75 92 LYS A N 1
ATOM 754 C CA . LYS A 1 92 ? 2.692 -13.798 9.052 1.00 82.75 92 LYS A CA 1
ATOM 755 C C . LYS A 1 92 ? 2.647 -15.173 9.720 1.00 82.75 92 LYS A C 1
ATOM 757 O O . LYS A 1 92 ? 3.117 -15.312 10.848 1.00 82.75 92 LYS A O 1
ATOM 762 N N . TYR A 1 93 ? 2.099 -16.176 9.032 1.00 73.69 93 TYR A N 1
ATOM 763 C CA . TYR A 1 93 ? 2.171 -17.571 9.480 1.00 73.69 93 TYR A CA 1
ATOM 764 C C . TYR A 1 93 ? 3.625 -18.048 9.333 1.00 73.69 93 TYR A C 1
ATOM 766 O O . TYR A 1 93 ? 4.219 -17.866 8.267 1.00 73.69 93 TYR A O 1
ATOM 774 N N . ARG A 1 94 ? 4.219 -18.559 10.416 1.00 54.41 94 ARG A N 1
ATOM 775 C CA . ARG A 1 94 ? 5.569 -19.143 10.411 1.00 54.41 94 ARG A CA 1
ATOM 776 C C . ARG A 1 94 ? 5.520 -20.624 10.085 1.00 54.41 94 ARG A C 1
ATOM 778 O O . ARG A 1 94 ? 4.564 -21.281 10.546 1.00 54.41 94 ARG A O 1
#

Secondary structure (DSSP, 8-state):
----------GGGS-TTSPPP---HHHHHHHHHHHHTTPPPPPPEEEE-TTS-EEEEE-HHHHHHHHHHHTTSS---S-SS-GGGTT-------

Radius of gyration: 15.09 Å; chains: 1; bounding box: 34×32×36 Å

Sequence (94 aa):
MKGGVIFLRPISDRPKVQRKYVWNDGLASCLIESILLNVPIPPCYLSQNENFELDVIDGQQRLYSIFRFSENQFKLKDLEVMKELNGLFFFKYR

pLDDT: mean 83.57, std 19.94, range [33.28, 98.56]

Foldseek 3Di:
DDDDDQPPDDPVPDPPPDDDQDDDLANLLVLVVCVVVVNDDDDWDWDQDPVRHTDTPDCVNVVVSVVCQCVQVDQRDPDDPPHVRGPPGDDDDD